Protein AF-A0A2V7FUN6-F1 (afdb_monomer)

Nearest PDB structures (foldseek):
  2eo8-assembly1_D  TM=9.663E-01  e=3.979E-05  Pyrococcus furiosus
  1x10-assembly1_B  TM=9.601E-01  e=6.381E-05  Pyrococcus furiosus
  1z8w-assembly1_A  TM=9.607E-01  e=6.826E-05  Pyrococcus furiosus
  1a2z-assembly1_D  TM=9.457E-01  e=7.811E-05  Thermococcus litoralis
  3lac-assembly1_A  TM=9.148E-01  e=8.856E-04  Bacillus anthracis

Foldseek 3Di:
DEEEEADDDPDNDWVSLVVLVPQVQPDDPNDRDHGYYAYPDPVRRVVVVVVCCVVPVDPDYHYDYDDPPDPDDDDDDDDDPDD

Radius of gyration: 13.56 Å; Cα contacts (8 Å, |Δi|>4): 103; chains: 1; bounding box: 29×28×39 Å

Solvent-accessible surface area (backbone atoms only — not comparable to full-atom values): 5264 Å² total; per-residue (Å²): 56,34,35,9,34,50,48,60,93,89,40,91,70,30,70,24,30,61,59,27,69,64,37,78,85,38,65,56,96,90,41,72,46,45,45,41,72,39,65,84,39,87,80,55,32,63,60,54,54,50,52,51,44,67,78,60,64,55,94,51,79,47,81,41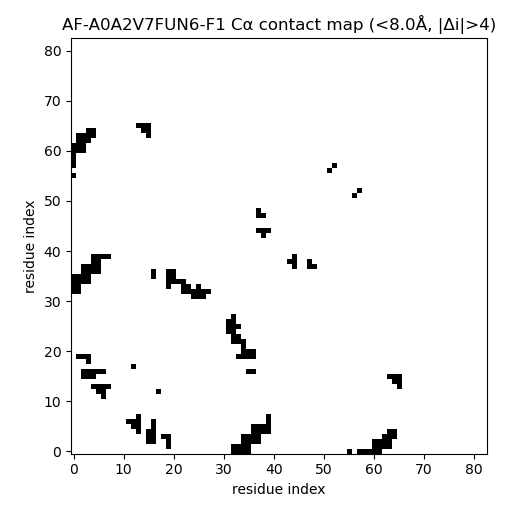,74,75,63,89,91,61,91,68,92,80,80,86,88,77,86,78,96,76,135

Mean predicted aligned error: 3.37 Å

Structure (mmCIF, N/CA/C/O backbone):
data_AF-A0A2V7FUN6-F1
#
_entry.id   AF-A0A2V7FUN6-F1
#
loop_
_atom_site.group_PDB
_atom_site.id
_atom_site.type_symbol
_atom_site.label_atom_id
_atom_site.label_alt_id
_atom_site.label_comp_id
_atom_site.label_asym_id
_atom_site.label_entity_id
_atom_site.label_seq_id
_atom_site.pdbx_PDB_ins_code
_atom_site.Cartn_x
_atom_site.Cartn_y
_atom_site.Cartn_z
_atom_site.occupancy
_atom_site.B_iso_or_equiv
_atom_site.auth_seq_id
_atom_site.auth_comp_id
_atom_site.auth_asym_id
_atom_site.auth_atom_id
_atom_site.pdbx_PDB_model_num
ATOM 1 N N . MET A 1 1 ? -5.740 -0.389 7.533 1.00 95.56 1 MET A N 1
ATOM 2 C CA . MET A 1 1 ? -4.618 -1.049 6.828 1.00 95.56 1 MET A CA 1
ATOM 3 C C . MET A 1 1 ? -3.780 0.001 6.118 1.00 95.56 1 MET A C 1
ATOM 5 O O . MET A 1 1 ? -4.342 0.918 5.534 1.00 95.56 1 MET A O 1
ATOM 9 N N . VAL A 1 2 ? -2.456 -0.125 6.160 1.00 97.19 2 VAL A N 1
ATOM 10 C CA . VAL A 1 2 ? -1.527 0.711 5.389 1.00 97.19 2 VAL A CA 1
ATOM 11 C C . VAL A 1 2 ? -0.742 -0.198 4.454 1.00 97.19 2 VAL A C 1
ATOM 13 O O . VAL A 1 2 ? -0.283 -1.260 4.875 1.00 97.19 2 VAL A O 1
ATOM 16 N N . THR A 1 3 ? -0.607 0.183 3.190 1.00 97.62 3 THR A N 1
ATOM 17 C CA . THR A 1 3 ? 0.113 -0.614 2.192 1.00 97.62 3 THR A CA 1
ATOM 18 C C . THR A 1 3 ? 1.304 0.144 1.629 1.00 97.62 3 THR A C 1
ATOM 20 O O . THR A 1 3 ? 1.296 1.370 1.566 1.00 97.62 3 THR A O 1
ATOM 23 N N . GLY A 1 4 ? 2.349 -0.596 1.285 1.00 97.50 4 GLY A N 1
ATOM 24 C CA . GLY A 1 4 ? 3.502 -0.131 0.522 1.00 97.50 4 GLY A CA 1
ATOM 25 C C . GLY A 1 4 ? 3.827 -1.159 -0.555 1.00 97.50 4 GLY A C 1
ATOM 26 O O . GLY A 1 4 ? 3.152 -2.182 -0.646 1.00 97.50 4 GLY A O 1
ATOM 27 N N . PHE A 1 5 ? 4.873 -0.929 -1.340 1.00 97.50 5 PHE A N 1
ATOM 28 C CA . PHE A 1 5 ? 5.247 -1.817 -2.442 1.00 97.50 5 PHE A CA 1
ATOM 29 C C . PHE A 1 5 ? 6.658 -2.361 -2.283 1.00 97.50 5 PHE A C 1
ATOM 31 O O . PHE A 1 5 ? 7.508 -1.716 -1.669 1.00 97.50 5 PHE A O 1
ATOM 38 N N . GLU A 1 6 ? 6.909 -3.528 -2.865 1.00 96.94 6 GLU A N 1
ATOM 39 C CA . GLU A 1 6 ? 8.257 -4.071 -3.027 1.00 96.94 6 GLU A CA 1
ATOM 40 C C . GLU A 1 6 ? 9.199 -3.078 -3.751 1.00 96.94 6 GLU A C 1
ATOM 42 O O . GLU A 1 6 ? 8.754 -2.109 -4.389 1.00 96.94 6 GLU A O 1
ATOM 47 N N . PRO A 1 7 ? 10.525 -3.268 -3.640 1.00 95.81 7 PRO A N 1
ATOM 48 C CA . PRO A 1 7 ? 11.486 -2.542 -4.462 1.00 95.81 7 PRO A CA 1
ATOM 49 C C . PRO A 1 7 ? 11.261 -2.779 -5.961 1.00 95.81 7 PRO A C 1
ATOM 51 O O . PRO A 1 7 ? 10.801 -3.836 -6.381 1.00 95.81 7 PRO A O 1
ATOM 54 N N . TYR A 1 8 ? 11.581 -1.776 -6.781 1.00 94.06 8 TYR A N 1
ATOM 55 C CA . TYR A 1 8 ? 11.398 -1.832 -8.233 1.00 94.06 8 TYR A CA 1
ATOM 56 C C . TYR A 1 8 ? 12.421 -0.972 -8.970 1.00 94.06 8 TYR A C 1
ATOM 58 O O . TYR A 1 8 ? 13.037 -0.082 -8.379 1.00 94.06 8 TYR A O 1
ATOM 66 N N . GLY A 1 9 ? 12.576 -1.214 -10.275 1.00 88.62 9 GLY A N 1
ATOM 67 C CA . GLY A 1 9 ? 13.469 -0.432 -11.136 1.00 88.62 9 GLY A CA 1
ATOM 68 C C . GLY A 1 9 ? 14.939 -0.529 -10.721 1.00 88.62 9 GLY A C 1
ATOM 69 O O . GLY A 1 9 ? 15.620 0.489 -10.665 1.00 88.62 9 GLY A O 1
ATOM 70 N N . GLY A 1 10 ? 15.396 -1.728 -10.337 1.00 87.19 10 GLY A N 1
ATOM 71 C CA . GLY A 1 10 ? 16.777 -1.982 -9.902 1.00 87.19 10 GLY A CA 1
ATOM 72 C C . GLY A 1 10 ? 17.139 -1.426 -8.520 1.00 87.19 10 GLY A C 1
ATOM 73 O O . GLY A 1 10 ? 18.274 -1.573 -8.078 1.00 87.19 10 GLY A O 1
ATOM 74 N N . ARG A 1 11 ? 16.197 -0.796 -7.809 1.00 83.31 11 ARG A N 1
ATOM 75 C CA . ARG A 1 11 ? 16.417 -0.324 -6.438 1.00 83.31 11 ARG A CA 1
ATOM 76 C C . ARG A 1 11 ? 16.302 -1.487 -5.460 1.00 83.31 11 ARG A C 1
ATOM 78 O O . ARG A 1 11 ? 15.363 -2.268 -5.555 1.00 83.31 11 ARG A O 1
ATOM 85 N N . GLY A 1 12 ? 17.208 -1.554 -4.486 1.00 86.75 12 GLY A N 1
ATOM 86 C CA . GLY A 1 12 ? 17.146 -2.548 -3.407 1.00 86.75 12 GLY A CA 1
ATOM 87 C C . GLY A 1 12 ? 16.139 -2.212 -2.300 1.00 86.75 12 GLY A C 1
ATOM 88 O O . GLY A 1 12 ? 15.750 -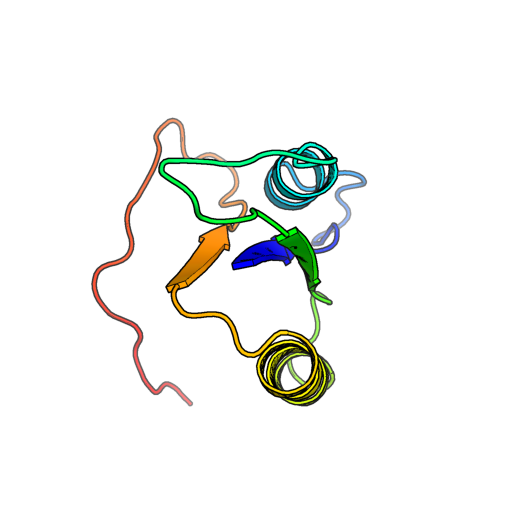3.092 -1.541 1.00 86.75 12 GLY A O 1
ATOM 89 N N . ILE A 1 13 ? 15.704 -0.949 -2.198 1.00 90.69 13 ILE A N 1
ATOM 90 C CA . ILE A 1 13 ? 14.817 -0.467 -1.129 1.00 90.69 13 ILE A CA 1
ATOM 91 C C . ILE A 1 13 ? 13.675 0.362 -1.720 1.00 90.69 13 ILE A C 1
ATOM 93 O O . ILE A 1 13 ? 13.873 1.160 -2.639 1.00 90.69 13 ILE A O 1
ATOM 97 N N . ASN A 1 14 ? 12.484 0.204 -1.140 1.00 95.38 14 ASN A N 1
ATOM 98 C CA . ASN A 1 14 ? 11.342 1.083 -1.344 1.00 95.38 14 ASN A CA 1
ATOM 99 C C . ASN A 1 14 ? 10.980 1.755 -0.012 1.00 95.38 14 ASN A C 1
ATOM 101 O O . ASN A 1 14 ? 10.617 1.083 0.948 1.00 95.38 14 ASN A O 1
ATOM 105 N N . ALA A 1 15 ? 11.047 3.086 0.068 1.00 93.75 15 ALA A N 1
ATOM 106 C CA . ALA A 1 15 ? 10.729 3.800 1.308 1.00 93.75 15 ALA A CA 1
ATOM 107 C C . ALA A 1 15 ? 9.310 3.484 1.825 1.00 93.75 15 ALA A C 1
ATOM 109 O O . ALA A 1 15 ? 9.102 3.391 3.036 1.00 93.75 15 ALA A O 1
ATOM 110 N N . ALA A 1 16 ? 8.351 3.235 0.925 1.00 95.81 16 ALA A N 1
ATOM 111 C CA . ALA A 1 16 ? 7.000 2.841 1.304 1.00 95.81 16 ALA A CA 1
ATOM 112 C C . ALA A 1 16 ? 6.967 1.470 2.006 1.00 95.81 16 ALA A C 1
ATOM 114 O O . ALA A 1 16 ? 6.235 1.324 2.986 1.00 95.81 16 ALA A O 1
ATOM 115 N N . SER A 1 17 ? 7.773 0.484 1.574 1.00 95.50 17 SER A N 1
ATOM 116 C CA . SER A 1 17 ? 7.853 -0.810 2.274 1.00 95.50 17 SER A CA 1
ATOM 117 C C . SER A 1 17 ? 8.424 -0.656 3.677 1.00 95.50 17 SER A C 1
ATOM 119 O O . SER A 1 17 ? 7.944 -1.292 4.611 1.00 95.50 17 SER A O 1
ATOM 121 N N . GLU A 1 18 ? 9.414 0.216 3.846 1.00 95.12 18 GLU A N 1
ATOM 122 C CA . GLU A 1 18 ? 10.043 0.436 5.149 1.00 95.12 18 GLU A CA 1
ATOM 123 C C . GLU A 1 18 ? 9.096 1.111 6.140 1.00 95.12 18 GLU A C 1
ATOM 125 O O . GLU A 1 18 ? 9.103 0.779 7.324 1.00 95.12 18 GLU A O 1
ATOM 130 N N . VAL A 1 19 ? 8.220 2.004 5.671 1.00 94.50 19 VAL A N 1
ATOM 131 C CA . VAL A 1 19 ? 7.180 2.601 6.519 1.00 94.50 19 VAL A CA 1
ATOM 132 C C . VAL A 1 19 ? 6.196 1.541 7.005 1.00 94.50 19 VAL A C 1
ATOM 134 O O . VAL A 1 19 ? 5.912 1.483 8.199 1.00 94.50 19 VAL A O 1
ATOM 137 N N . VAL A 1 20 ? 5.701 0.671 6.122 1.00 94.94 20 VAL A N 1
ATOM 138 C CA . VAL A 1 20 ? 4.660 -0.307 6.489 1.00 94.94 20 VAL A CA 1
ATOM 139 C C . VAL A 1 20 ? 5.178 -1.528 7.245 1.00 94.94 20 VAL A C 1
ATOM 141 O O . VAL A 1 20 ? 4.372 -2.302 7.751 1.00 94.94 20 VAL A O 1
ATOM 144 N N . LYS A 1 21 ? 6.494 -1.708 7.376 1.00 92.38 21 LYS A N 1
ATOM 145 C CA . LYS A 1 21 ? 7.083 -2.733 8.257 1.00 92.38 21 LYS A CA 1
ATOM 146 C C . LYS A 1 21 ? 7.115 -2.310 9.731 1.00 92.38 21 LYS A C 1
ATOM 148 O O . LYS A 1 21 ? 7.148 -3.163 10.610 1.00 92.38 21 LYS A O 1
ATOM 153 N N . ARG A 1 22 ? 7.073 -1.005 10.011 1.00 88.94 22 ARG A N 1
ATOM 154 C CA . ARG A 1 22 ? 7.132 -0.419 11.363 1.00 88.94 22 ARG A CA 1
ATOM 155 C C . ARG A 1 22 ? 5.861 -0.468 12.233 1.00 88.94 22 ARG A C 1
ATOM 157 O O . ARG A 1 22 ? 6.038 -0.357 13.440 1.00 88.94 22 ARG A O 1
ATOM 164 N N . PRO A 1 23 ? 4.614 -0.626 11.737 1.00 74.94 23 PRO A N 1
ATOM 165 C CA . PRO A 1 23 ? 3.399 -0.531 12.561 1.00 74.94 23 PRO A CA 1
ATOM 166 C C . PRO A 1 23 ? 3.181 -1.648 13.598 1.00 74.94 23 PRO A C 1
ATOM 168 O O . PRO A 1 23 ? 2.038 -1.887 13.978 1.00 74.94 23 PRO A O 1
ATOM 171 N N . GLY A 1 24 ? 4.212 -2.373 14.039 1.00 67.69 24 GLY A N 1
ATOM 172 C CA . GLY A 1 24 ? 4.079 -3.481 14.985 1.00 67.69 24 GLY A CA 1
ATOM 173 C C . GLY A 1 24 ? 3.340 -3.066 16.260 1.00 67.69 24 GLY A C 1
ATOM 174 O O . GLY A 1 24 ? 3.900 -2.374 17.099 1.00 67.69 24 GLY A O 1
ATOM 175 N N . GLY A 1 25 ? 2.074 -3.481 16.387 1.00 74.31 25 GLY A N 1
ATOM 176 C CA . GLY A 1 25 ? 1.231 -3.168 17.546 1.00 74.31 25 GLY A CA 1
ATOM 177 C C . GLY A 1 25 ? 0.722 -1.725 17.615 1.00 74.31 25 GLY A C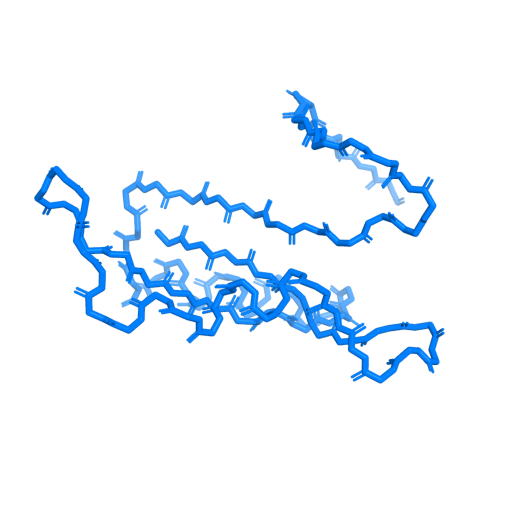 1
ATOM 178 O O . GLY A 1 25 ? 0.158 -1.348 18.635 1.00 74.31 25 GLY A O 1
ATOM 179 N N . LEU A 1 26 ? 0.896 -0.922 16.559 1.00 92.19 26 LEU A N 1
ATOM 180 C CA . LEU A 1 26 ? 0.444 0.466 16.554 1.00 92.19 26 LEU A CA 1
ATOM 181 C C . LEU A 1 26 ? -1.087 0.537 16.588 1.00 92.19 26 LEU A C 1
ATOM 183 O O . LEU A 1 26 ? -1.772 -0.032 15.734 1.00 92.19 26 LEU A O 1
ATOM 187 N N . GLU A 1 27 ? -1.605 1.296 17.544 1.00 93.56 27 GLU A N 1
ATOM 188 C CA . GLU A 1 27 ? -3.015 1.632 17.668 1.00 93.56 27 GLU A CA 1
ATOM 189 C C . GLU A 1 27 ? -3.168 3.152 17.645 1.00 93.56 27 GLU A C 1
ATOM 191 O O . GLU A 1 27 ? -2.428 3.877 18.310 1.00 93.56 27 GLU A O 1
ATOM 196 N N . ILE A 1 28 ? -4.103 3.645 16.839 1.00 93.06 28 ILE A N 1
ATOM 197 C CA . ILE A 1 28 ? -4.384 5.075 16.703 1.00 93.06 28 ILE A CA 1
ATOM 198 C C . ILE A 1 28 ? -5.878 5.255 16.919 1.00 93.06 28 ILE A C 1
ATOM 200 O O . ILE A 1 28 ? -6.669 4.743 16.132 1.00 93.06 28 ILE A O 1
ATOM 204 N N . ALA A 1 29 ? -6.263 5.982 17.970 1.00 94.31 29 ALA A N 1
ATOM 205 C CA . ALA A 1 29 ? -7.667 6.257 18.293 1.00 94.31 29 ALA A CA 1
ATOM 206 C C . ALA A 1 29 ? -8.553 4.988 18.311 1.00 94.31 29 ALA A C 1
ATOM 208 O O . ALA A 1 29 ? -9.629 4.967 17.716 1.00 94.31 29 ALA A O 1
ATOM 209 N N . GLY A 1 30 ? -8.082 3.904 18.940 1.00 93.31 30 GLY A N 1
ATOM 210 C CA . GLY A 1 30 ? -8.808 2.628 19.001 1.00 93.31 30 GLY A CA 1
ATOM 211 C C . GLY A 1 30 ? -8.681 1.750 17.750 1.00 93.31 30 GLY A C 1
ATOM 212 O O . GLY A 1 30 ? -9.163 0.619 17.732 1.00 93.31 30 GLY A O 1
ATOM 213 N N . ALA A 1 31 ? -8.053 2.244 16.677 1.00 93.00 31 ALA A N 1
ATOM 214 C CA . ALA A 1 31 ? -7.886 1.50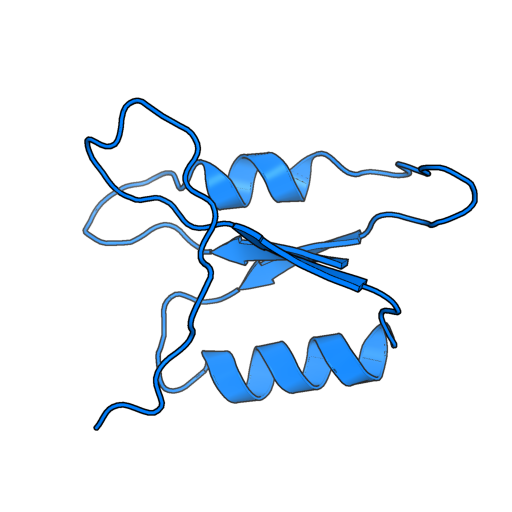4 15.434 1.00 93.00 31 ALA A CA 1
ATOM 215 C C . ALA A 1 31 ? -6.508 0.841 15.361 1.00 93.00 31 ALA A C 1
ATOM 217 O O . ALA A 1 31 ? -5.472 1.511 15.307 1.00 93.00 31 ALA A O 1
ATOM 218 N N . ARG A 1 32 ? -6.498 -0.492 15.271 1.00 94.56 32 ARG A N 1
ATOM 219 C CA . ARG A 1 32 ? -5.275 -1.260 15.034 1.00 94.56 32 ARG A CA 1
ATOM 220 C C . ARG A 1 32 ? -4.734 -0.997 13.629 1.00 94.56 32 ARG A C 1
ATOM 222 O O . ARG A 1 32 ? -5.419 -1.199 12.622 1.00 94.56 32 ARG A O 1
ATOM 229 N N . VAL A 1 33 ? -3.468 -0.611 13.550 1.00 95.94 33 VAL A N 1
ATOM 230 C CA . VAL A 1 33 ? -2.771 -0.384 12.288 1.00 95.94 33 VAL A CA 1
ATOM 231 C C . VAL A 1 33 ? -2.051 -1.661 11.872 1.00 95.94 33 VAL A C 1
ATOM 233 O O . VAL A 1 33 ? -1.242 -2.223 12.602 1.00 95.94 33 VAL A O 1
ATOM 236 N N . VAL A 1 34 ? -2.340 -2.122 10.657 1.00 95.81 34 VAL A N 1
ATOM 237 C CA . VAL A 1 34 ? -1.657 -3.2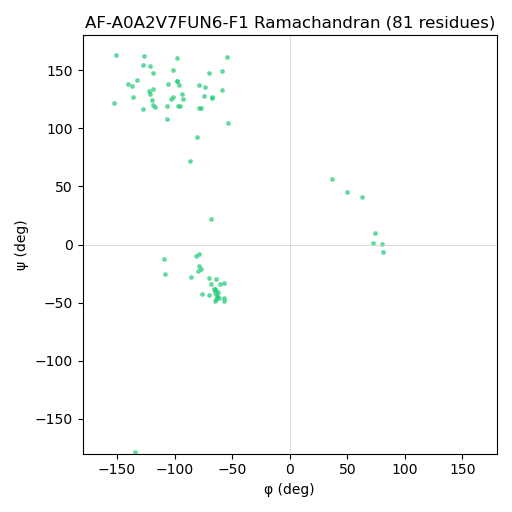59 10.030 1.00 95.81 34 VAL A CA 1
ATOM 238 C C . VAL A 1 34 ? -0.995 -2.797 8.743 1.00 95.81 34 VAL A C 1
ATOM 240 O O . VAL A 1 34 ? -1.657 -2.217 7.880 1.00 95.81 34 VAL A O 1
ATOM 243 N N . GLY A 1 35 ? 0.311 -3.034 8.638 1.00 96.38 35 GLY A N 1
ATOM 244 C CA . GLY A 1 35 ? 1.108 -2.722 7.458 1.00 96.38 35 GLY A CA 1
ATOM 245 C C . GLY A 1 35 ? 1.284 -3.933 6.541 1.00 96.38 35 GLY A C 1
ATOM 246 O O . GLY A 1 35 ? 1.495 -5.050 7.025 1.00 96.38 35 GLY A O 1
ATOM 247 N N . ARG A 1 36 ? 1.165 -3.749 5.223 1.00 96.81 36 ARG A N 1
ATOM 248 C CA . ARG A 1 36 ? 1.343 -4.815 4.222 1.00 96.81 36 ARG A CA 1
ATOM 249 C C . ARG A 1 36 ? 2.164 -4.334 3.033 1.00 96.81 36 ARG A C 1
ATOM 251 O O . ARG A 1 36 ? 1.940 -3.243 2.524 1.00 96.81 36 ARG A O 1
ATOM 258 N N . VAL A 1 37 ? 3.095 -5.169 2.585 1.00 97.12 37 VAL A N 1
ATOM 259 C CA . VAL A 1 37 ? 3.844 -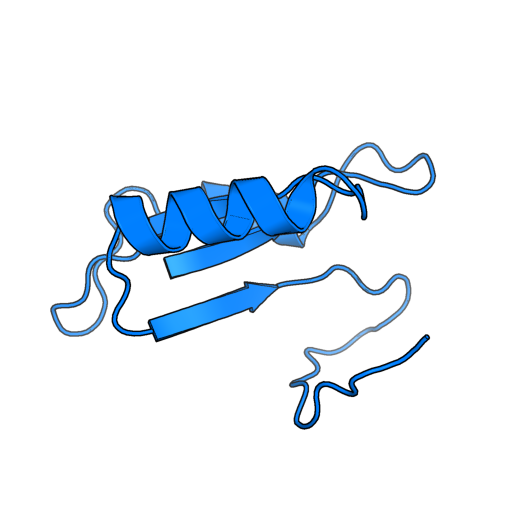4.938 1.346 1.00 97.12 37 VAL A CA 1
ATOM 260 C C . VAL A 1 37 ? 3.120 -5.658 0.209 1.00 97.12 37 VAL A C 1
ATOM 262 O O . VAL A 1 37 ? 2.757 -6.827 0.345 1.00 97.12 37 VAL A O 1
ATOM 265 N N . LEU A 1 38 ? 2.865 -4.932 -0.873 1.00 98.00 38 LEU A N 1
ATOM 266 C CA . LEU A 1 38 ? 2.238 -5.407 -2.099 1.00 98.00 38 LEU A CA 1
ATOM 267 C C . LEU A 1 38 ? 3.301 -5.656 -3.178 1.00 98.00 38 LEU A C 1
ATOM 269 O O . LEU A 1 38 ? 4.319 -4.955 -3.203 1.00 98.00 38 LEU A O 1
ATOM 273 N N . PRO A 1 39 ? 3.062 -6.612 -4.090 1.00 97.31 39 PRO A N 1
ATOM 274 C CA . PRO A 1 39 ? 3.993 -6.888 -5.169 1.00 97.31 39 PRO A CA 1
ATOM 275 C C . PRO A 1 39 ? 4.015 -5.748 -6.187 1.00 97.31 39 PRO A C 1
ATOM 277 O O . PRO A 1 39 ? 2.980 -5.142 -6.481 1.00 97.31 39 PRO A O 1
ATOM 280 N N . VAL A 1 40 ? 5.174 -5.505 -6.799 1.00 96.62 40 VAL A N 1
ATOM 281 C CA . VAL A 1 40 ? 5.271 -4.629 -7.981 1.00 96.62 40 VAL A CA 1
ATOM 282 C C . VAL A 1 40 ? 4.996 -5.457 -9.237 1.00 96.62 40 VAL A C 1
ATOM 284 O O . VAL A 1 40 ? 5.892 -5.809 -9.997 1.00 96.62 40 VAL A O 1
ATOM 287 N N . SER A 1 41 ? 3.728 -5.832 -9.420 1.00 96.44 41 SER A N 1
ATOM 288 C CA . SER A 1 41 ? 3.265 -6.663 -10.537 1.00 96.44 41 SER A CA 1
ATOM 289 C C . SER A 1 41 ? 1.805 -6.375 -10.863 1.00 96.44 41 SER A C 1
ATOM 291 O O . SER A 1 41 ? 0.936 -6.582 -10.019 1.00 96.44 41 SER A O 1
ATOM 293 N N . PHE A 1 42 ? 1.514 -5.970 -12.102 1.00 94.25 42 PHE A N 1
ATOM 294 C CA . PHE A 1 42 ? 0.135 -5.754 -12.555 1.00 94.25 42 PHE A CA 1
ATOM 295 C C . PHE A 1 42 ? -0.722 -7.025 -12.483 1.00 94.25 42 PHE A C 1
ATOM 297 O O . PHE A 1 42 ? -1.906 -6.940 -12.172 1.00 94.25 42 PHE A O 1
ATOM 304 N N . GLY A 1 43 ? -0.134 -8.203 -12.720 1.00 97.06 43 GLY A N 1
ATOM 305 C CA . GLY A 1 43 ? -0.861 -9.475 -12.678 1.00 97.06 43 GLY A CA 1
ATOM 306 C C . GLY A 1 43 ? -1.162 -9.957 -11.256 1.00 97.06 43 GLY A C 1
ATOM 307 O O . GLY A 1 43 ? -2.269 -10.409 -10.975 1.00 97.06 43 GLY A O 1
ATOM 308 N N . ALA A 1 44 ? -0.196 -9.845 -10.339 1.00 97.50 44 ALA A N 1
ATOM 309 C CA . ALA A 1 44 ? -0.343 -10.374 -8.979 1.00 97.50 44 ALA A CA 1
ATOM 310 C C . ALA A 1 44 ? -1.039 -9.396 -8.016 1.00 97.50 44 ALA A C 1
ATOM 312 O O . ALA A 1 44 ? -1.691 -9.822 -7.057 1.00 97.50 44 ALA A O 1
ATOM 313 N N . LEU A 1 45 ? -0.918 -8.087 -8.260 1.00 97.44 45 LEU A N 1
ATOM 314 C CA . LEU A 1 45 ? -1.432 -7.045 -7.373 1.00 97.44 45 LEU A CA 1
ATOM 315 C C . LEU A 1 45 ? -2.944 -7.160 -7.104 1.00 97.44 45 LEU A C 1
ATOM 317 O O . LEU A 1 45 ? -3.309 -7.135 -5.927 1.00 97.44 45 LEU A O 1
ATOM 321 N N . PRO A 1 46 ? -3.836 -7.327 -8.107 1.00 97.50 46 PRO A N 1
ATOM 322 C CA . PRO A 1 46 ? -5.277 -7.354 -7.854 1.00 97.50 46 PRO A CA 1
ATOM 323 C C . PRO A 1 46 ? -5.701 -8.520 -6.960 1.00 97.50 46 PRO A C 1
ATOM 325 O O . PRO A 1 46 ? -6.525 -8.346 -6.061 1.00 97.50 46 PRO A O 1
ATOM 328 N N . ALA A 1 47 ? -5.120 -9.704 -7.179 1.00 98.25 47 ALA A N 1
ATOM 329 C CA . ALA A 1 47 ? -5.398 -10.884 -6.369 1.00 98.25 47 ALA A CA 1
ATOM 330 C C . ALA A 1 47 ? -4.926 -10.677 -4.925 1.00 98.25 47 ALA A C 1
ATOM 332 O O . ALA A 1 47 ? -5.708 -10.859 -3.990 1.00 98.25 47 ALA A O 1
ATOM 333 N N . ARG A 1 48 ? -3.687 -10.201 -4.744 1.00 98.19 48 ARG A N 1
ATOM 334 C CA . ARG A 1 48 ? -3.117 -9.975 -3.413 1.00 98.19 48 ARG A CA 1
ATOM 335 C C . ARG A 1 48 ? -3.849 -8.881 -2.636 1.00 98.19 48 ARG A C 1
ATOM 337 O O . ARG A 1 48 ? -4.100 -9.037 -1.444 1.00 98.19 48 ARG A O 1
ATOM 344 N N . ALA A 1 49 ? -4.213 -7.782 -3.293 1.00 97.56 49 ALA A N 1
ATOM 345 C CA . ALA A 1 49 ? -4.975 -6.707 -2.666 1.00 97.56 49 ALA A CA 1
ATOM 346 C C . ALA A 1 49 ? -6.360 -7.194 -2.214 1.00 97.56 49 ALA A C 1
ATOM 348 O O . ALA A 1 49 ? -6.770 -6.905 -1.091 1.00 97.56 49 ALA A O 1
ATOM 349 N N . ARG A 1 50 ? -7.055 -7.979 -3.049 1.00 98.12 50 ARG A N 1
ATOM 350 C CA . ARG A 1 50 ? -8.369 -8.548 -2.714 1.00 98.12 50 ARG A CA 1
ATOM 351 C C . ARG A 1 50 ? -8.304 -9.499 -1.525 1.00 98.12 50 ARG A C 1
ATOM 353 O O . ARG A 1 50 ? -9.114 -9.374 -0.613 1.00 98.12 50 ARG A O 1
ATOM 360 N N . GLU A 1 51 ? -7.315 -10.385 -1.506 1.00 98.38 51 GLU A N 1
ATOM 361 C CA . GLU A 1 51 ? -7.076 -11.291 -0.381 1.00 98.38 51 GLU A CA 1
ATOM 362 C C . GLU A 1 51 ? -6.876 -10.516 0.931 1.00 98.38 51 GLU A C 1
ATOM 364 O O . GLU A 1 51 ? -7.504 -10.830 1.938 1.00 98.38 51 GLU A O 1
ATOM 369 N N . LEU A 1 52 ? -6.056 -9.458 0.916 1.00 97.69 52 LEU A N 1
ATOM 370 C CA . LEU A 1 52 ? -5.816 -8.629 2.099 1.00 97.69 52 LEU A CA 1
ATOM 371 C C . LEU A 1 52 ? -7.063 -7.868 2.554 1.00 97.69 52 LEU A C 1
ATOM 373 O O . LEU A 1 52 ? -7.280 -7.745 3.758 1.00 97.69 52 LEU A O 1
ATOM 377 N N . MET A 1 53 ? -7.873 -7.362 1.618 1.00 97.75 53 MET A N 1
ATOM 378 C CA . MET A 1 53 ? -9.142 -6.711 1.951 1.00 97.75 53 MET A CA 1
ATOM 379 C C . MET A 1 53 ? -10.090 -7.682 2.656 1.00 97.75 53 MET A C 1
ATOM 381 O O . MET A 1 53 ? -10.644 -7.326 3.688 1.00 97.75 53 MET A O 1
ATOM 385 N N . TRP A 1 54 ? -10.235 -8.910 2.154 1.00 98.06 54 TRP A N 1
ATOM 386 C CA . TRP A 1 54 ? -11.109 -9.911 2.772 1.00 98.06 54 TRP A CA 1
ATOM 387 C C . TRP A 1 54 ? -10.576 -10.437 4.102 1.00 98.06 54 TRP A C 1
ATOM 389 O O . TRP A 1 54 ? -11.333 -10.557 5.058 1.00 98.06 54 TRP A O 1
ATOM 399 N N . ALA A 1 55 ? -9.279 -10.729 4.188 1.00 97.75 55 ALA A N 1
ATOM 400 C CA . ALA A 1 55 ? -8.689 -11.309 5.390 1.00 97.75 55 ALA A CA 1
ATOM 401 C C . ALA A 1 55 ? -8.633 -10.330 6.572 1.00 97.75 55 ALA A C 1
ATOM 403 O O . ALA A 1 55 ? -8.610 -10.759 7.723 1.00 97.75 55 ALA A O 1
ATOM 404 N N . LEU A 1 56 ? -8.539 -9.025 6.300 1.00 95.50 56 LEU A N 1
ATOM 405 C CA . LEU A 1 56 ? -8.350 -8.003 7.334 1.00 95.50 56 LEU A CA 1
ATOM 406 C C . LEU A 1 56 ? -9.577 -7.121 7.560 1.00 95.50 56 LEU A C 1
ATOM 408 O O . LEU A 1 56 ? -9.555 -6.353 8.519 1.00 95.50 56 LEU A O 1
ATOM 412 N N . ASP A 1 57 ? -10.570 -7.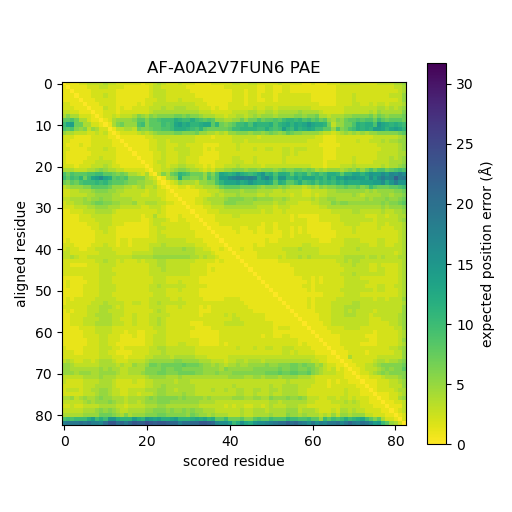180 6.668 1.00 97.00 57 ASP A N 1
ATOM 413 C CA . ASP A 1 57 ? -11.772 -6.334 6.654 1.00 97.00 57 ASP A CA 1
ATOM 414 C C . ASP A 1 57 ? -11.501 -4.872 7.091 1.00 97.00 57 ASP A C 1
ATOM 416 O O . ASP A 1 57 ? -12.022 -4.375 8.097 1.00 97.00 57 ASP A O 1
ATOM 420 N N . PRO A 1 58 ? -10.569 -4.165 6.419 1.00 95.94 58 PRO A N 1
ATOM 421 C CA . PRO A 1 58 ? -10.079 -2.895 6.919 1.00 95.94 58 PRO A CA 1
ATOM 422 C C . PRO A 1 58 ? -11.110 -1.781 6.721 1.00 95.94 58 PRO A C 1
ATOM 424 O O . PRO A 1 58 ? -11.504 -1.465 5.604 1.00 95.94 58 PRO A O 1
ATOM 427 N N . ARG A 1 59 ? -11.423 -1.065 7.804 1.00 96.56 59 ARG A N 1
ATOM 428 C CA . ARG A 1 59 ? -12.294 0.128 7.775 1.00 96.56 59 ARG A CA 1
ATOM 429 C C . ARG A 1 59 ? -11.711 1.295 6.970 1.00 96.56 59 ARG A C 1
ATOM 431 O O . ARG A 1 59 ? -12.452 2.110 6.436 1.00 96.56 59 ARG A O 1
ATOM 438 N N . VAL A 1 60 ? -10.382 1.397 6.930 1.00 95.94 60 VAL A N 1
ATOM 439 C CA . VAL A 1 60 ? -9.633 2.443 6.219 1.00 95.94 60 VAL A CA 1
ATOM 440 C C . VAL A 1 60 ? -8.401 1.821 5.574 1.00 95.94 60 VAL A C 1
ATOM 442 O O . VAL A 1 60 ? -7.701 1.016 6.204 1.00 95.94 60 VAL A O 1
ATOM 445 N N . VAL A 1 61 ? -8.106 2.232 4.341 1.00 96.38 61 VAL A N 1
ATOM 446 C CA . VAL A 1 61 ? -6.897 1.850 3.607 1.00 96.38 61 VAL A CA 1
ATOM 447 C C . VAL A 1 61 ? -6.113 3.102 3.227 1.00 96.38 61 VAL A C 1
ATOM 449 O O . VAL A 1 61 ? -6.665 4.030 2.646 1.00 96.38 61 VAL A O 1
ATOM 452 N N . VAL A 1 62 ? -4.817 3.114 3.537 1.00 96.38 62 VAL A N 1
ATOM 453 C CA . VAL A 1 62 ? -3.868 4.130 3.062 1.00 96.38 62 VAL A CA 1
ATOM 454 C C . VAL A 1 62 ? -2.800 3.423 2.237 1.00 96.38 62 VAL A C 1
ATOM 456 O O . VAL A 1 62 ? -2.120 2.534 2.747 1.00 96.38 62 VAL A O 1
ATOM 459 N N . SER A 1 63 ? -2.662 3.782 0.963 1.00 97.19 63 SER A N 1
ATOM 460 C CA . SER A 1 63 ? -1.640 3.216 0.078 1.00 97.19 63 SER A CA 1
ATOM 461 C C . SER A 1 63 ? -0.495 4.197 -0.099 1.00 97.19 63 SER A C 1
ATOM 463 O O . SER A 1 63 ? -0.712 5.346 -0.475 1.00 97.19 63 SER A O 1
ATOM 465 N N . LEU A 1 64 ? 0.720 3.740 0.182 1.00 97.19 64 LEU A N 1
ATOM 466 C CA . LEU A 1 64 ? 1.948 4.509 0.056 1.00 97.19 64 LEU A CA 1
ATOM 467 C C . LEU A 1 64 ? 2.718 4.037 -1.175 1.00 97.19 64 LEU A C 1
ATOM 469 O O . LEU A 1 64 ? 2.855 2.838 -1.420 1.00 97.19 64 LEU A O 1
ATOM 473 N N . GLY A 1 65 ? 3.262 4.987 -1.925 1.00 95.44 65 GLY A N 1
ATOM 474 C CA . GLY A 1 65 ? 4.118 4.733 -3.078 1.00 95.44 65 GLY A CA 1
ATOM 475 C C . GLY A 1 65 ? 5.428 5.500 -2.964 1.00 95.44 65 GLY A C 1
ATOM 476 O O . GLY A 1 65 ? 5.498 6.536 -2.305 1.00 95.44 65 GLY A O 1
ATOM 477 N N . LEU A 1 66 ? 6.468 4.985 -3.615 1.00 94.94 66 LEU A N 1
ATOM 478 C CA . LEU A 1 66 ? 7.711 5.719 -3.835 1.00 94.94 66 LEU A CA 1
ATOM 479 C C . LEU A 1 66 ? 7.653 6.374 -5.213 1.00 94.94 66 LEU A C 1
ATOM 481 O O . LEU A 1 66 ? 7.612 5.658 -6.214 1.00 94.94 66 LEU A O 1
ATOM 485 N N . TRP A 1 67 ? 7.734 7.703 -5.248 1.00 94.00 67 TRP A N 1
ATOM 486 C CA . TRP A 1 67 ? 7.997 8.481 -6.456 1.00 94.00 67 TRP A CA 1
ATOM 487 C C . TRP A 1 67 ? 9.436 9.019 -6.416 1.00 94.00 67 TRP A C 1
ATOM 489 O O . TRP A 1 67 ? 9.737 9.894 -5.600 1.00 94.00 67 TRP A O 1
ATOM 499 N N . PRO A 1 68 ? 10.361 8.493 -7.239 1.00 90.38 68 PRO A N 1
ATOM 500 C CA . PRO A 1 68 ? 11.744 8.956 -7.252 1.00 90.38 68 PRO A CA 1
ATOM 501 C C . PRO A 1 68 ? 11.854 10.451 -7.568 1.00 90.38 68 PRO A C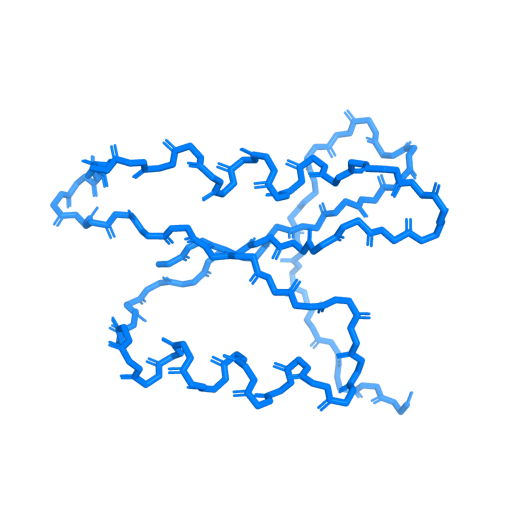 1
ATOM 503 O O . PRO A 1 68 ? 11.258 10.935 -8.525 1.00 90.38 68 PRO A O 1
ATOM 506 N N . GLY A 1 69 ? 12.646 11.170 -6.772 1.00 90.56 69 GLY A N 1
ATOM 507 C CA . GLY A 1 69 ? 12.910 12.595 -6.976 1.00 90.56 69 GLY A CA 1
ATOM 508 C C . GLY A 1 69 ? 11.813 13.541 -6.483 1.00 90.56 69 GLY A C 1
ATOM 509 O O . GLY A 1 69 ? 11.991 14.745 -6.609 1.00 90.56 69 GLY A O 1
ATOM 510 N N . GLU A 1 70 ? 10.717 13.041 -5.902 1.00 93.75 70 GLU A N 1
ATOM 511 C CA . GLU A 1 70 ? 9.727 13.898 -5.240 1.00 93.75 70 GLU A CA 1
ATOM 512 C C . GLU A 1 70 ? 10.238 14.306 -3.845 1.00 93.75 70 GLU A C 1
ATOM 514 O O . GLU A 1 70 ? 10.444 13.430 -2.998 1.00 93.75 70 GLU A O 1
ATOM 519 N N . PRO A 1 71 ? 10.450 15.609 -3.577 1.00 93.25 71 PRO A N 1
ATOM 520 C CA . PRO A 1 71 ? 10.949 16.071 -2.284 1.00 93.25 71 PRO A CA 1
ATOM 521 C C . PRO A 1 71 ? 9.857 16.191 -1.213 1.00 93.25 71 PRO A C 1
ATOM 523 O O . PRO A 1 71 ? 10.181 16.415 -0.046 1.00 93.25 71 PRO A O 1
ATOM 526 N N . THR A 1 72 ? 8.575 16.080 -1.578 1.00 95.75 72 THR A N 1
ATOM 527 C CA . THR A 1 72 ? 7.454 16.330 -0.662 1.00 95.75 72 THR A CA 1
ATOM 528 C C . THR A 1 72 ? 6.451 15.181 -0.578 1.00 95.75 72 THR A C 1
ATOM 530 O O . THR A 1 72 ? 6.371 14.301 -1.429 1.00 95.75 72 THR A O 1
ATOM 533 N N . ILE A 1 73 ? 5.633 15.170 0.477 1.00 95.12 73 ILE A N 1
ATOM 534 C CA . ILE A 1 73 ? 4.521 14.220 0.564 1.00 95.12 73 ILE A CA 1
ATOM 535 C C . ILE A 1 73 ? 3.390 14.707 -0.336 1.00 95.12 73 ILE A C 1
ATOM 537 O O . ILE A 1 73 ? 2.776 15.744 -0.077 1.00 95.12 73 ILE A O 1
ATOM 541 N N . ARG A 1 74 ? 3.052 13.904 -1.343 1.00 95.50 74 ARG A N 1
ATOM 542 C CA . ARG A 1 74 ? 1.886 14.125 -2.196 1.00 95.50 74 ARG A CA 1
ATOM 543 C C . ARG A 1 74 ? 0.699 13.291 -1.743 1.00 95.50 74 ARG A C 1
ATOM 545 O O . ARG A 1 74 ? 0.834 12.135 -1.352 1.00 95.50 74 ARG A O 1
ATOM 552 N N . ARG A 1 75 ? -0.483 13.902 -1.804 1.00 95.25 75 ARG A N 1
ATOM 553 C CA . ARG A 1 75 ? -1.763 13.223 -1.596 1.00 95.25 75 ARG A CA 1
ATOM 554 C C . ARG A 1 75 ? -2.458 13.084 -2.937 1.00 95.25 75 ARG A C 1
ATOM 556 O O . ARG A 1 75 ? -2.777 14.089 -3.571 1.00 95.25 75 ARG A O 1
ATOM 563 N N . GLU A 1 76 ? -2.711 11.849 -3.338 1.00 95.75 76 GLU A N 1
ATOM 564 C CA . GLU A 1 76 ? -3.479 11.577 -4.545 1.00 95.75 76 GLU A CA 1
ATOM 565 C C . GLU A 1 76 ? -4.962 11.865 -4.303 1.00 95.75 76 GLU A C 1
ATOM 567 O O . GLU A 1 76 ? -5.517 11.513 -3.261 1.00 95.75 76 GLU A O 1
ATOM 572 N N . ARG A 1 77 ? -5.599 12.544 -5.262 1.00 96.81 77 ARG A N 1
ATOM 573 C CA . ARG A 1 77 ? -7.025 12.916 -5.188 1.00 96.81 77 ARG A CA 1
ATOM 574 C C . ARG A 1 77 ? -7.904 12.114 -6.134 1.00 96.81 77 ARG A C 1
ATOM 576 O O . ARG A 1 77 ? -9.100 12.004 -5.896 1.00 96.81 77 ARG A O 1
ATOM 583 N N . VAL A 1 78 ? -7.326 11.603 -7.216 1.00 96.06 78 VAL A N 1
ATOM 584 C CA . VAL A 1 78 ? -8.060 10.925 -8.282 1.00 96.06 78 VAL A CA 1
ATOM 585 C C . VAL A 1 78 ? -7.289 9.676 -8.671 1.00 96.06 78 VAL A C 1
ATOM 587 O O . VAL A 1 78 ? -6.106 9.751 -8.987 1.00 96.06 78 VAL A O 1
ATOM 590 N N . ALA A 1 79 ? -7.980 8.541 -8.662 1.00 94.00 79 ALA A N 1
ATOM 591 C CA . ALA A 1 79 ? -7.546 7.339 -9.353 1.00 94.00 79 ALA A CA 1
ATOM 592 C C . ALA A 1 79 ? -8.346 7.249 -10.653 1.00 94.00 79 ALA A C 1
ATOM 594 O O . ALA A 1 79 ? -9.574 7.348 -10.636 1.00 94.00 79 ALA A O 1
ATOM 595 N N . VAL A 1 80 ? -7.650 7.109 -11.775 1.00 95.00 80 VAL A N 1
ATOM 596 C CA . VAL A 1 80 ? -8.277 6.999 -13.093 1.00 95.00 80 VAL A CA 1
ATOM 597 C C . VAL A 1 80 ? -8.366 5.534 -13.497 1.00 95.00 80 VAL A C 1
ATOM 599 O O . VAL A 1 80 ? -7.439 4.763 -13.258 1.00 95.00 80 VAL A O 1
ATOM 602 N N . ASN A 1 81 ? -9.480 5.151 -14.119 1.00 93.25 81 ASN A N 1
ATOM 603 C CA . ASN A 1 81 ? -9.579 3.869 -14.804 1.00 93.25 81 ASN A CA 1
ATOM 604 C C . ASN A 1 81 ? -8.926 4.019 -16.188 1.00 93.25 81 ASN A C 1
ATOM 606 O O . ASN A 1 81 ? -9.561 4.523 -17.113 1.00 93.25 81 ASN A O 1
ATOM 610 N N . GLY A 1 82 ? -7.633 3.699 -16.274 1.00 86.62 82 GLY A N 1
ATOM 611 C CA . GLY A 1 82 ? -6.836 3.763 -17.502 1.00 86.62 82 GLY A CA 1
ATOM 612 C C . GLY A 1 82 ? -6.708 2.402 -18.190 1.00 86.62 82 GLY A C 1
ATOM 613 O O . GLY A 1 82 ? -6.934 1.371 -17.557 1.00 86.62 82 GLY A O 1
ATOM 614 N N . ALA A 1 83 ? -6.356 2.426 -19.477 1.00 57.03 83 ALA A N 1
ATOM 615 C CA . ALA A 1 83 ? -6.052 1.241 -20.283 1.00 57.03 83 ALA A CA 1
ATOM 616 C C . ALA A 1 83 ? -4.601 0.776 -20.096 1.00 57.03 83 ALA A C 1
ATOM 618 O O . ALA A 1 83 ? -3.728 1.656 -19.899 1.00 57.03 83 ALA A O 1
#

Secondary structure (DSSP, 8-state):
-EEEE---TT-S--HHHHHHHS-TT-E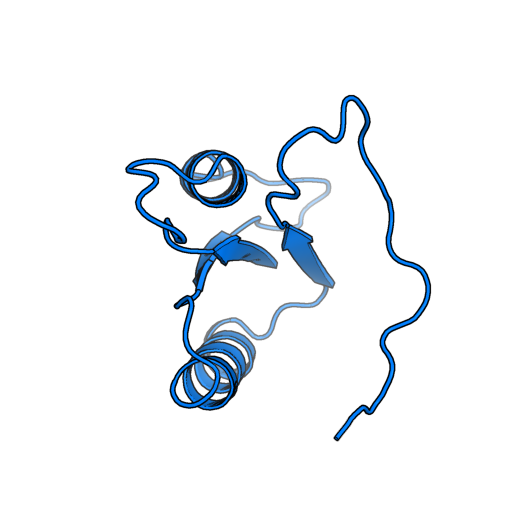ETTEEP-EEEEPS-TTTHHHHHHHHHHHH--S--EE----TT--S-----------

Sequence (83 aa):
MVTGFEPYGGRGINAASEVVKRPGGLEIAGARVVGRVLPVSFGALPARARELMWALDPRVVVSLGLWPGEPTIRRERVAVNGA

pLDDT: mean 93.72, std 6.57, range [57.03, 98.38]